Protein AF-A0A2E1TJP7-F1 (afdb_monomer)

Foldseek 3Di:
DAWDDKAAPDDPPDPDDVVVLLVLLLQQFPLNVQCVVVVFWDWDQDPVRNMIIIGGDPVSNVVSCVPRNDSHDPPDHSVNSVVVCVVCVVVVHRD

Radius of gyration: 13.35 Å; Cα contacts (8 Å, |Δi|>4): 116; chains: 1; bounding box: 30×34×32 Å

pLDDT: mean 84.22, std 11.54, range [45.28, 96.12]

Solvent-accessible surface area (backbone atoms only — not comparable to full-atom values): 5558 Å² total; per-residue (Å²): 116,44,80,78,48,73,44,59,60,78,65,80,99,61,88,71,57,64,66,59,55,51,53,48,48,37,71,73,8,73,28,43,30,53,32,48,78,66,74,35,52,46,80,45,77,41,74,96,72,40,27,41,35,33,27,26,37,67,72,58,50,53,52,33,38,75,75,52,61,50,66,50,87,73,93,68,53,55,64,56,53,50,52,49,52,54,50,22,61,74,70,76,42,85,123

Mean predicted aligned error: 5.81 Å

Secondary structure (DSSP, 8-state):
-EEEEEEE--STT----HHHHHHHHHHH-HHHHHHHHTT-EEEEEEGGGTEEEEEE-HHHHHHHHHHH-SSSSSS--HHHHHHHHHHHHHHT---

Sequence (95 aa):
MKKFFAMPLKSYNENVPIELAKDLLVKESPFVKYLSDNGALAIRHMKSRATMECYADEKHLVIAKLKYGKVLPGKMSFIEIFIRNQLSRKLGVSP

Nearest PDB structures (foldseek):
  4olo-assembly2_D  TM=4.541E-01  e=3.242E-01  Clostridiales bacterium 1_7_47FAA
  2ctf-assembly1_A  TM=3.155E-01  e=2.071E-01  Homo sapiens
  7l0o-assembly1_A  TM=4.203E-01  e=1.242E+00  Streptococcus gordonii
  7d63-assembly1_RT  TM=2.658E-01  e=9.022E-01  Saccharomyces cerevisiae S288C
  7mqa-assembly1_SW  TM=2.659E-01  e=1.242E+00  Homo sapiens

Structure (mmCIF, N/CA/C/O backbone):
data_AF-A0A2E1TJP7-F1
#
_entry.id   AF-A0A2E1TJP7-F1
#
loop_
_atom_site.group_PDB
_atom_site.id
_atom_site.type_symbol
_atom_site.label_atom_id
_atom_site.label_alt_id
_atom_site.label_comp_id
_atom_site.label_asym_id
_atom_site.label_entity_id
_atom_site.label_seq_id
_atom_site.pdbx_PDB_ins_code
_atom_site.Cartn_x
_atom_site.Cartn_y
_atom_site.Cartn_z
_atom_site.occupancy
_atom_site.B_iso_or_equiv
_atom_site.auth_seq_id
_atom_site.auth_comp_id
_atom_site.auth_asym_id
_atom_site.auth_atom_id
_atom_site.pdbx_PDB_model_num
ATOM 1 N N . MET A 1 1 ? -10.123 11.650 1.216 1.00 83.50 1 MET A N 1
ATOM 2 C CA . MET A 1 1 ? -8.946 10.753 1.321 1.00 83.50 1 MET A CA 1
ATOM 3 C C . MET A 1 1 ? -7.673 11.575 1.469 1.00 83.50 1 MET A C 1
ATOM 5 O O . MET A 1 1 ? -7.545 12.592 0.796 1.00 83.50 1 MET A O 1
ATOM 9 N N . LYS A 1 2 ? -6.741 11.140 2.322 1.00 92.19 2 LYS A N 1
ATOM 10 C CA . LYS A 1 2 ? -5.487 11.826 2.668 1.00 92.19 2 LYS A CA 1
ATOM 11 C C . LYS A 1 2 ? -4.285 11.014 2.195 1.00 92.19 2 LYS A C 1
ATOM 13 O O . LYS A 1 2 ? -4.253 9.800 2.391 1.00 92.19 2 LYS A O 1
ATOM 18 N N . LYS A 1 3 ? -3.299 11.676 1.581 1.00 93.62 3 LYS A N 1
ATOM 19 C CA . LYS A 1 3 ? -2.023 11.044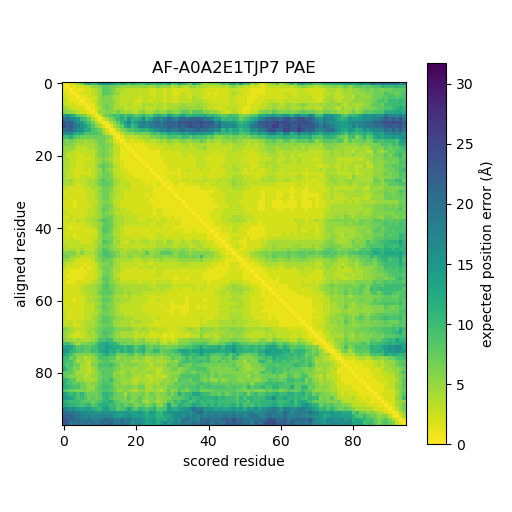 1.216 1.00 93.62 3 LYS A CA 1
ATOM 20 C C . LYS A 1 3 ? -1.271 10.683 2.492 1.00 93.62 3 LYS A C 1
ATOM 22 O O . LYS A 1 3 ? -1.084 11.547 3.346 1.00 93.62 3 LYS A O 1
ATOM 27 N N . PHE A 1 4 ? -0.832 9.437 2.615 1.00 92.50 4 PHE A N 1
ATOM 28 C CA . PHE A 1 4 ? -0.127 8.968 3.813 1.00 92.50 4 PHE A CA 1
ATOM 29 C C . PHE A 1 4 ? 1.229 8.334 3.516 1.00 92.50 4 PHE A C 1
ATOM 31 O O . PHE A 1 4 ? 2.063 8.239 4.412 1.00 92.50 4 PHE A O 1
ATOM 38 N N . PHE A 1 5 ? 1.457 7.905 2.276 1.00 91.38 5 PHE A N 1
ATOM 39 C CA . PHE A 1 5 ? 2.699 7.261 1.880 1.00 91.38 5 PHE A CA 1
ATOM 40 C C . PHE A 1 5 ? 2.995 7.529 0.406 1.00 91.38 5 PHE A C 1
ATOM 42 O O . PHE A 1 5 ? 2.083 7.661 -0.413 1.00 91.38 5 PHE A O 1
ATOM 49 N N . ALA A 1 6 ? 4.274 7.638 0.070 1.00 89.75 6 ALA A N 1
ATOM 50 C CA . ALA A 1 6 ? 4.740 7.723 -1.303 1.00 89.75 6 ALA A CA 1
ATOM 51 C C . ALA A 1 6 ? 6.011 6.893 -1.437 1.00 89.75 6 ALA A C 1
ATOM 53 O O . ALA A 1 6 ? 6.914 7.011 -0.612 1.00 89.75 6 ALA A O 1
ATOM 54 N N . MET A 1 7 ? 6.070 6.078 -2.482 1.00 86.50 7 MET A N 1
ATOM 55 C CA . MET A 1 7 ? 7.194 5.202 -2.764 1.00 86.50 7 MET A CA 1
ATOM 56 C C . MET A 1 7 ? 7.716 5.474 -4.172 1.00 86.50 7 MET A C 1
ATOM 58 O O . MET A 1 7 ? 6.979 5.279 -5.144 1.00 86.50 7 MET A O 1
ATOM 62 N N . PRO A 1 8 ? 8.966 5.940 -4.311 1.00 85.81 8 PRO A N 1
ATOM 63 C CA . PRO A 1 8 ? 9.635 5.985 -5.600 1.00 85.81 8 PRO A CA 1
ATOM 64 C C . PRO A 1 8 ? 9.736 4.578 -6.191 1.00 85.81 8 PRO A C 1
ATOM 66 O O . PRO A 1 8 ? 10.163 3.645 -5.515 1.00 85.81 8 PRO A O 1
ATOM 69 N N . LEU A 1 9 ? 9.339 4.440 -7.454 1.00 78.62 9 LEU A N 1
ATOM 70 C CA . LEU A 1 9 ? 9.507 3.214 -8.238 1.00 78.62 9 LEU A CA 1
ATOM 71 C C . LEU A 1 9 ? 10.829 3.227 -9.019 1.00 78.62 9 LEU A C 1
ATOM 73 O O . LEU A 1 9 ? 11.280 2.189 -9.485 1.00 78.62 9 LEU A O 1
ATOM 77 N N . LYS A 1 10 ? 11.461 4.400 -9.162 1.00 67.94 10 LYS A N 1
ATOM 78 C CA . LYS A 1 10 ? 12.760 4.546 -9.822 1.00 67.94 10 LYS A CA 1
ATOM 79 C C . LYS A 1 10 ? 13.890 4.132 -8.888 1.00 67.94 10 LYS A C 1
ATOM 81 O O . LYS A 1 10 ? 14.337 4.909 -8.051 1.00 67.94 10 LYS A O 1
ATOM 86 N N . SER A 1 11 ? 14.405 2.943 -9.130 1.00 56.97 11 SER A N 1
ATOM 87 C CA . SER A 1 11 ? 15.799 2.609 -8.898 1.00 56.97 11 SER A CA 1
ATOM 88 C C . SER A 1 11 ? 16.277 1.947 -10.190 1.00 56.97 11 SER A C 1
ATOM 90 O O . SER A 1 11 ? 15.675 0.979 -10.618 1.00 56.97 11 SER A O 1
ATOM 92 N N . TYR A 1 12 ? 17.249 2.568 -10.866 1.00 45.28 12 TYR A N 1
ATOM 93 C CA . TYR A 1 12 ? 17.946 2.072 -12.067 1.00 45.28 12 TYR A CA 1
ATOM 94 C C . TYR A 1 12 ? 17.089 1.378 -13.153 1.00 45.28 12 TYR A C 1
ATOM 96 O O . TYR A 1 12 ? 16.833 0.192 -13.069 1.00 45.28 12 TYR A O 1
ATOM 104 N N . ASN A 1 13 ? 16.720 2.090 -14.228 1.00 48.03 13 ASN A N 1
ATOM 105 C CA . ASN A 1 13 ? 16.290 1.532 -15.531 1.00 48.03 13 ASN A CA 1
ATOM 106 C C . ASN A 1 13 ? 15.234 0.393 -15.567 1.00 48.03 13 ASN A C 1
ATOM 108 O O . ASN A 1 13 ? 15.054 -0.236 -16.609 1.00 48.03 13 ASN A O 1
ATOM 112 N N . GLU A 1 14 ? 14.498 0.140 -14.485 1.00 57.78 14 GLU A N 1
ATOM 113 C CA . GLU A 1 14 ? 13.518 -0.944 -14.418 1.00 57.78 14 GLU A CA 1
ATOM 114 C C . GLU A 1 14 ? 12.107 -0.468 -14.791 1.00 57.78 14 GLU A C 1
ATOM 116 O O . GLU A 1 14 ? 11.516 0.409 -14.154 1.00 57.78 14 GLU A O 1
ATOM 121 N N . ASN A 1 15 ? 11.528 -1.094 -15.821 1.00 64.81 15 ASN A N 1
ATOM 122 C CA . ASN A 1 15 ? 10.099 -1.006 -16.116 1.00 64.81 15 ASN A CA 1
ATOM 123 C C . ASN A 1 15 ? 9.329 -1.899 -15.138 1.00 64.81 15 ASN A C 1
ATOM 125 O O . ASN A 1 15 ? 8.966 -3.028 -15.463 1.00 64.81 15 ASN A O 1
ATOM 129 N N . VAL A 1 16 ? 9.081 -1.398 -13.930 1.00 69.00 16 VAL A N 1
ATOM 130 C CA . VAL A 1 16 ? 8.249 -2.097 -12.945 1.00 69.00 16 VAL A CA 1
ATOM 131 C C . VAL A 1 16 ? 6.783 -2.078 -13.405 1.00 69.00 16 VAL A C 1
ATOM 133 O O . VAL A 1 16 ? 6.207 -0.992 -13.542 1.00 69.00 16 VAL A O 1
ATOM 136 N N . PRO A 1 17 ? 6.127 -3.241 -13.596 1.00 80.81 17 PRO A N 1
ATOM 137 C CA . PRO A 1 17 ? 4.690 -3.281 -13.838 1.00 80.81 17 PRO A CA 1
ATOM 138 C C . PRO A 1 17 ? 3.937 -2.694 -12.638 1.00 80.81 17 PRO A C 1
ATOM 140 O O . PRO A 1 17 ? 4.097 -3.142 -11.504 1.00 80.81 17 PRO A O 1
ATOM 143 N N . ILE A 1 18 ? 3.103 -1.682 -12.875 1.00 81.62 18 ILE A N 1
ATOM 144 C CA . ILE A 1 18 ? 2.433 -0.927 -11.800 1.00 81.62 18 ILE A CA 1
ATOM 145 C C . ILE A 1 18 ? 1.513 -1.825 -10.970 1.00 81.62 18 ILE A C 1
ATOM 147 O O . ILE A 1 18 ? 1.471 -1.686 -9.751 1.00 81.62 18 ILE A O 1
ATOM 151 N N . GLU A 1 19 ? 0.796 -2.746 -11.615 1.00 85.56 19 GLU A N 1
ATOM 152 C CA . GLU A 1 19 ? -0.085 -3.684 -10.909 1.00 85.56 19 GLU A CA 1
ATOM 153 C C . GLU A 1 19 ? 0.714 -4.599 -9.980 1.00 85.56 19 GLU A C 1
ATOM 155 O O . GLU A 1 19 ? 0.366 -4.738 -8.812 1.00 85.56 19 GLU A O 1
ATOM 160 N N . LEU A 1 20 ? 1.876 -5.082 -10.433 1.00 84.00 20 LEU A N 1
ATOM 161 C CA . LEU A 1 20 ? 2.783 -5.839 -9.576 1.00 84.00 20 LEU A CA 1
ATOM 162 C C . LEU A 1 20 ? 3.228 -5.012 -8.366 1.00 84.00 20 LEU A C 1
ATOM 164 O O . LEU A 1 20 ? 3.258 -5.531 -7.256 1.00 84.00 20 LEU A O 1
ATOM 168 N N . ALA A 1 21 ? 3.550 -3.729 -8.553 1.00 83.50 21 ALA A N 1
ATOM 169 C CA . ALA A 1 21 ? 3.970 -2.866 -7.452 1.00 83.50 21 ALA A CA 1
ATOM 170 C C . ALA A 1 21 ? 2.863 -2.639 -6.409 1.00 83.50 21 ALA A C 1
ATOM 172 O O . ALA A 1 21 ? 3.147 -2.617 -5.208 1.00 83.50 21 ALA A O 1
ATOM 173 N N . LYS A 1 22 ? 1.612 -2.492 -6.860 1.00 88.56 22 LYS A N 1
ATOM 174 C CA . LYS A 1 22 ? 0.439 -2.380 -5.983 1.00 88.56 22 LYS A CA 1
ATOM 175 C C . LYS A 1 22 ? 0.241 -3.657 -5.173 1.00 88.56 22 LYS A C 1
ATOM 177 O O . LYS A 1 22 ? 0.163 -3.581 -3.948 1.00 88.56 22 LYS A O 1
ATOM 182 N N . ASP A 1 23 ? 0.223 -4.805 -5.845 1.00 89.06 23 ASP A N 1
ATOM 183 C CA . ASP A 1 23 ? 0.015 -6.108 -5.210 1.00 89.06 23 ASP A CA 1
ATOM 184 C C . ASP A 1 23 ? 1.098 -6.395 -4.172 1.00 89.06 23 ASP A C 1
ATOM 186 O O . ASP A 1 23 ? 0.813 -6.830 -3.055 1.00 89.06 23 ASP A O 1
ATOM 190 N N . LEU A 1 24 ? 2.350 -6.092 -4.518 1.0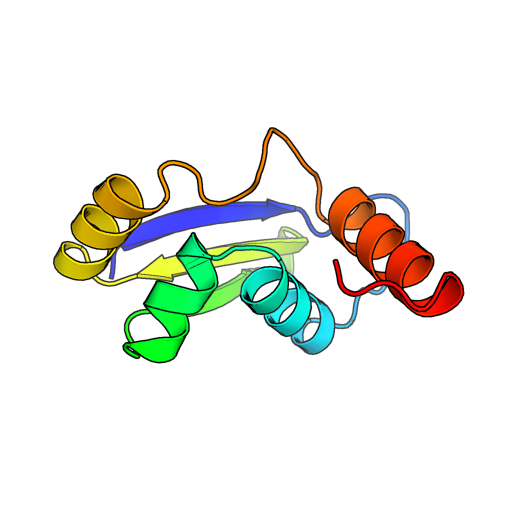0 87.19 24 LEU A N 1
ATOM 191 C CA . LEU A 1 24 ? 3.491 -6.253 -3.628 1.00 87.19 24 LEU A CA 1
ATOM 192 C C . LEU A 1 24 ? 3.340 -5.393 -2.369 1.00 87.19 24 LEU A C 1
ATOM 194 O O . LEU A 1 24 ? 3.553 -5.878 -1.262 1.00 87.19 24 LEU A O 1
ATOM 198 N N . LEU A 1 25 ? 2.933 -4.129 -2.519 1.00 87.62 25 LEU A N 1
ATOM 199 C CA . LEU A 1 25 ? 2.749 -3.232 -1.382 1.00 87.62 25 LEU A CA 1
ATOM 200 C C . LEU A 1 25 ? 1.630 -3.713 -0.449 1.00 87.62 25 LEU A C 1
ATOM 202 O O . LEU A 1 25 ? 1.795 -3.668 0.768 1.00 87.62 25 LEU A O 1
ATOM 206 N N . VAL A 1 26 ? 0.510 -4.180 -1.006 1.00 91.06 26 VAL A N 1
ATOM 207 C CA . VAL A 1 26 ? -0.602 -4.737 -0.221 1.00 91.06 26 VAL A CA 1
ATOM 208 C C . VAL A 1 26 ? -0.167 -6.016 0.493 1.00 91.06 26 VAL A C 1
ATOM 210 O O . VAL A 1 26 ? -0.490 -6.201 1.661 1.00 91.06 26 VAL A O 1
ATOM 213 N N . LYS A 1 27 ? 0.598 -6.887 -0.173 1.00 88.31 27 LYS A N 1
ATOM 214 C CA . LYS A 1 27 ? 1.065 -8.152 0.405 1.00 88.31 27 LYS A CA 1
ATOM 215 C C . LYS A 1 27 ? 2.051 -7.949 1.557 1.00 88.31 27 LYS A C 1
ATOM 217 O O . LYS A 1 27 ? 1.957 -8.626 2.572 1.00 88.31 27 LYS A O 1
ATOM 222 N N . GLU A 1 28 ? 3.000 -7.034 1.396 1.00 85.81 28 GLU A N 1
ATOM 223 C CA . GLU A 1 28 ? 4.172 -6.921 2.277 1.00 85.81 28 GLU A CA 1
ATOM 224 C C . GLU A 1 28 ? 3.940 -5.973 3.466 1.00 85.81 28 GLU A C 1
ATOM 226 O O . GLU A 1 28 ? 4.790 -5.849 4.351 1.00 85.81 28 GLU A O 1
ATOM 231 N N . SER A 1 29 ? 2.790 -5.295 3.495 1.00 90.12 29 SER A N 1
ATOM 232 C CA . SER A 1 29 ? 2.415 -4.349 4.538 1.00 90.12 29 SER A CA 1
ATOM 233 C C . SER A 1 29 ? 1.071 -4.719 5.168 1.00 90.12 29 SER A C 1
ATOM 235 O O . SER A 1 29 ? 0.026 -4.455 4.572 1.00 90.12 29 SER A O 1
ATOM 237 N N . PRO A 1 30 ? 1.050 -5.213 6.421 1.00 92.00 30 PRO A N 1
ATOM 238 C CA . PRO A 1 30 ? -0.192 -5.395 7.176 1.00 92.00 30 PRO A CA 1
ATOM 239 C C . PRO A 1 30 ? -1.009 -4.099 7.300 1.00 92.00 30 PRO A C 1
ATOM 241 O O . PRO A 1 30 ? -2.238 -4.128 7.297 1.00 92.00 30 PRO A O 1
ATOM 244 N N . PHE A 1 31 ? -0.323 -2.952 7.344 1.00 94.38 31 PHE A N 1
ATOM 245 C CA . PHE A 1 31 ? -0.938 -1.628 7.364 1.00 94.38 31 PHE A CA 1
ATOM 246 C C . PHE A 1 31 ? -1.729 -1.357 6.079 1.00 94.38 31 PHE A C 1
ATOM 248 O O . PHE A 1 31 ? -2.900 -0.983 6.133 1.00 94.38 31 PHE A O 1
ATOM 255 N N . VAL A 1 32 ? -1.095 -1.526 4.914 1.00 93.56 32 VAL A N 1
ATOM 256 C CA . VAL A 1 32 ? -1.732 -1.278 3.612 1.00 93.56 32 VAL A CA 1
ATOM 257 C C . VAL A 1 32 ? -2.780 -2.346 3.327 1.00 93.56 32 VAL A C 1
ATOM 259 O O . VAL A 1 32 ? -3.859 -2.009 2.844 1.00 93.56 32 VAL A O 1
ATOM 262 N N . LYS A 1 33 ? -2.512 -3.601 3.703 1.00 94.88 33 LYS A N 1
ATOM 263 C CA . LYS A 1 33 ? -3.470 -4.702 3.628 1.00 94.88 33 LYS A CA 1
ATOM 264 C C . LYS A 1 33 ? -4.762 -4.379 4.363 1.00 94.88 33 LYS A C 1
ATOM 266 O O . LYS A 1 33 ? -5.823 -4.460 3.761 1.00 94.88 33 LYS A O 1
ATOM 271 N N . TYR A 1 34 ? -4.679 -3.929 5.615 1.00 96.00 34 TYR A N 1
ATOM 272 C CA . TYR A 1 34 ? -5.861 -3.528 6.378 1.00 96.00 34 TYR A CA 1
ATOM 273 C C . TYR A 1 34 ? -6.672 -2.439 5.661 1.00 96.00 34 TYR A C 1
ATOM 275 O O . TYR A 1 34 ? -7.894 -2.543 5.568 1.00 96.00 34 TYR A O 1
ATOM 283 N N . LEU A 1 35 ? -6.013 -1.410 5.121 1.00 95.81 35 LEU A N 1
ATOM 284 C CA . LEU A 1 35 ? -6.704 -0.353 4.378 1.00 95.81 35 LEU A CA 1
ATOM 285 C C . LEU A 1 35 ? -7.371 -0.886 3.102 1.00 95.81 35 LEU A C 1
ATOM 287 O O . LEU A 1 35 ? -8.482 -0.466 2.784 1.00 95.81 35 LEU A O 1
ATOM 291 N N . SER A 1 36 ? -6.711 -1.805 2.394 1.00 95.31 36 SER A N 1
ATOM 292 C CA . SER A 1 36 ? -7.252 -2.470 1.205 1.00 95.31 36 SER A CA 1
ATOM 293 C C . SER A 1 36 ? -8.477 -3.316 1.546 1.00 95.31 36 SER A C 1
ATOM 295 O O . SER A 1 36 ? -9.524 -3.154 0.927 1.00 95.31 36 SER A O 1
ATOM 297 N N . ASP A 1 37 ? -8.368 -4.158 2.575 1.00 96.12 37 ASP A N 1
ATOM 298 C CA . ASP A 1 37 ? -9.415 -5.089 3.009 1.00 96.12 37 ASP A CA 1
ATOM 299 C C . ASP A 1 37 ? -10.677 -4.343 3.504 1.00 96.12 37 ASP A C 1
ATOM 301 O O . ASP A 1 37 ? -11.774 -4.889 3.466 1.00 96.12 37 ASP A O 1
ATOM 305 N N . ASN A 1 38 ? -10.546 -3.076 3.923 1.00 96.12 38 ASN A N 1
ATOM 306 C CA . ASN A 1 38 ? -11.664 -2.218 4.345 1.00 96.12 38 ASN A CA 1
ATOM 307 C C . ASN A 1 38 ? -12.153 -1.251 3.245 1.00 96.12 38 ASN A C 1
ATOM 309 O O . ASN A 1 38 ? -12.926 -0.340 3.535 1.00 96.12 38 ASN A O 1
ATOM 313 N N . GLY A 1 39 ? -11.676 -1.380 1.999 1.00 95.25 39 GLY A N 1
ATOM 314 C CA . GLY A 1 39 ? -12.047 -0.469 0.905 1.00 95.25 39 GLY A CA 1
ATOM 315 C C . GLY A 1 39 ? -11.619 0.988 1.135 1.00 95.25 39 GLY A C 1
ATOM 316 O O . GLY A 1 39 ? -12.127 1.902 0.490 1.00 95.25 39 GLY A O 1
ATOM 317 N N . ALA A 1 40 ? -10.686 1.218 2.061 1.00 95.81 40 ALA A N 1
ATOM 318 C CA . ALA A 1 40 ? -10.236 2.539 2.481 1.00 95.81 40 ALA A CA 1
ATOM 319 C C . ALA A 1 40 ? -8.946 2.981 1.777 1.00 95.81 40 ALA A C 1
ATOM 321 O O . ALA A 1 40 ? -8.452 4.067 2.068 1.00 95.81 40 ALA A O 1
ATOM 322 N N . LEU A 1 41 ? -8.382 2.155 0.890 1.00 96.06 41 LEU A N 1
ATOM 323 C CA . LEU A 1 41 ? -7.122 2.393 0.189 1.00 96.06 41 LEU A CA 1
ATO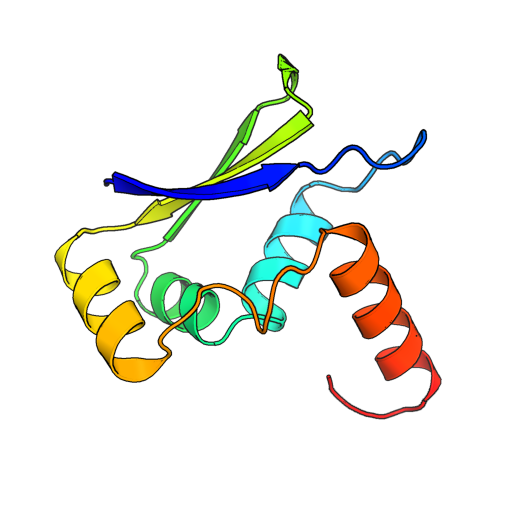M 324 C C . LEU A 1 41 ? -7.351 2.874 -1.246 1.00 96.06 41 LEU A C 1
ATOM 326 O O . LEU A 1 41 ? -8.076 2.256 -2.018 1.00 96.06 41 LEU A O 1
ATOM 330 N N . ALA A 1 42 ? -6.624 3.916 -1.641 1.00 95.19 42 ALA A N 1
ATOM 331 C CA . ALA A 1 42 ? -6.457 4.292 -3.036 1.00 95.19 42 ALA A CA 1
ATOM 332 C C . ALA A 1 42 ? -4.973 4.450 -3.369 1.00 95.19 42 ALA A C 1
ATOM 334 O O . ALA A 1 42 ? -4.251 5.205 -2.715 1.00 95.19 42 ALA A O 1
ATOM 335 N N . ILE A 1 43 ? -4.526 3.765 -4.421 1.00 92.62 43 ILE A N 1
ATOM 336 C CA . ILE A 1 43 ? -3.149 3.836 -4.912 1.00 92.62 43 ILE A CA 1
ATOM 337 C C . ILE A 1 43 ? -3.138 4.533 -6.272 1.00 92.62 43 ILE A C 1
ATOM 339 O O . ILE A 1 43 ? -3.861 4.142 -7.188 1.00 92.62 43 ILE A O 1
ATOM 343 N N . ARG A 1 44 ? -2.300 5.561 -6.420 1.00 90.94 44 ARG A N 1
ATOM 344 C CA . ARG A 1 44 ? -2.119 6.312 -7.670 1.00 90.94 44 ARG A CA 1
ATOM 345 C C . ARG A 1 44 ? -0.677 6.212 -8.143 1.00 90.94 44 ARG A C 1
ATOM 347 O O . ARG A 1 44 ? 0.248 6.394 -7.358 1.00 90.94 44 ARG A O 1
ATOM 354 N N . HIS A 1 45 ? -0.484 5.977 -9.437 1.00 88.25 45 HIS A N 1
ATOM 355 C CA . HIS A 1 45 ? 0.837 6.042 -10.055 1.00 88.25 45 HIS A CA 1
ATOM 356 C C . HIS A 1 45 ? 1.039 7.394 -10.743 1.00 88.25 45 HIS A C 1
ATOM 358 O O . HIS A 1 45 ? 0.360 7.728 -11.715 1.00 88.25 45 HIS A O 1
ATOM 364 N N . MET A 1 46 ? 2.010 8.159 -10.253 1.00 88.25 46 MET A N 1
ATOM 365 C CA . MET A 1 46 ? 2.413 9.441 -10.817 1.00 88.25 46 MET A CA 1
ATOM 366 C C . MET A 1 46 ? 3.529 9.218 -11.841 1.00 88.25 46 MET A C 1
ATOM 368 O O . MET A 1 46 ? 4.708 9.283 -11.496 1.00 88.25 46 MET A O 1
ATOM 372 N N . LYS A 1 47 ? 3.161 8.969 -13.108 1.00 81.19 47 LYS A N 1
ATOM 373 C CA . LYS A 1 47 ? 4.107 8.657 -14.203 1.00 81.19 47 LYS A CA 1
ATOM 374 C C . LYS A 1 47 ? 5.249 9.673 -14.327 1.00 81.19 47 LYS A C 1
ATOM 376 O O . LYS A 1 47 ? 6.404 9.279 -14.426 1.00 81.19 47 LYS A O 1
ATOM 381 N N . SER A 1 48 ? 4.940 10.971 -14.258 1.00 83.06 48 SER A N 1
ATOM 382 C CA . SER A 1 48 ? 5.930 12.056 -14.385 1.00 83.06 48 SER A CA 1
ATOM 383 C C . SER A 1 48 ? 7.021 12.018 -13.314 1.00 83.06 48 SER A C 1
ATOM 385 O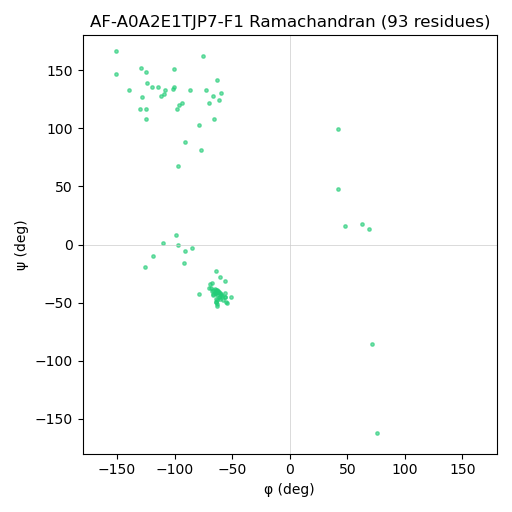 O . SER A 1 48 ? 8.143 12.451 -13.555 1.00 83.06 48 SER A O 1
ATOM 387 N N . ARG A 1 49 ? 6.702 11.479 -12.134 1.00 81.25 49 ARG A N 1
ATOM 388 C CA . ARG A 1 49 ? 7.609 11.385 -10.985 1.00 81.25 49 ARG A CA 1
ATOM 389 C C . ARG A 1 49 ? 8.041 9.946 -10.689 1.00 81.25 49 ARG A C 1
ATOM 391 O O . ARG A 1 49 ? 8.757 9.726 -9.716 1.00 81.25 49 ARG A O 1
ATOM 398 N N . ALA A 1 50 ? 7.586 8.977 -11.491 1.00 83.19 50 ALA A N 1
ATOM 399 C CA . ALA A 1 50 ? 7.758 7.541 -11.272 1.00 83.19 50 ALA A CA 1
ATOM 400 C C . ALA A 1 50 ? 7.540 7.137 -9.802 1.00 83.19 50 ALA A C 1
ATOM 402 O O . ALA A 1 50 ? 8.372 6.477 -9.180 1.00 83.19 50 ALA A O 1
ATOM 403 N N . THR A 1 51 ? 6.447 7.622 -9.214 1.00 86.06 51 THR A N 1
ATOM 404 C CA . THR A 1 51 ? 6.140 7.447 -7.789 1.00 86.06 51 THR A CA 1
ATOM 405 C C . THR A 1 51 ? 4.781 6.794 -7.639 1.00 86.06 51 THR A C 1
ATOM 407 O O . THR A 1 51 ? 3.825 7.161 -8.323 1.00 86.06 51 THR A O 1
ATOM 410 N N . MET A 1 52 ? 4.681 5.856 -6.709 1.00 89.06 52 MET A N 1
ATOM 411 C CA . MET A 1 52 ? 3.412 5.310 -6.265 1.00 89.06 52 MET A CA 1
ATOM 412 C C . MET A 1 52 ? 2.972 6.041 -4.999 1.00 89.06 52 MET A C 1
ATOM 414 O O . MET A 1 52 ? 3.678 6.045 -3.994 1.00 89.06 52 MET A O 1
ATOM 418 N N . GLU A 1 53 ? 1.812 6.682 -5.049 1.00 91.88 53 GLU A N 1
ATOM 419 C CA . GLU A 1 53 ? 1.247 7.447 -3.943 1.00 91.88 53 GLU A CA 1
ATOM 420 C C . GLU A 1 53 ? 0.040 6.718 -3.357 1.00 91.88 53 GLU A C 1
ATOM 422 O O . GLU A 1 53 ? -0.871 6.321 -4.085 1.00 91.88 53 GLU A O 1
ATOM 427 N N . CYS A 1 54 ? 0.031 6.555 -2.036 1.00 93.62 54 CYS A N 1
ATOM 428 C CA . CYS A 1 54 ? -1.041 5.890 -1.309 1.00 93.62 54 CYS A CA 1
ATOM 429 C C . CYS A 1 54 ? -1.858 6.910 -0.521 1.00 93.62 54 CYS A C 1
ATOM 431 O O . CYS A 1 54 ? -1.326 7.761 0.206 1.00 93.62 54 CYS A O 1
ATOM 433 N N . TYR A 1 55 ? -3.169 6.781 -0.659 1.00 95.69 55 TYR A N 1
ATOM 434 C CA . TYR A 1 55 ? -4.178 7.601 -0.018 1.00 95.69 55 TYR A CA 1
ATOM 435 C C . TYR A 1 55 ? -5.135 6.705 0.745 1.00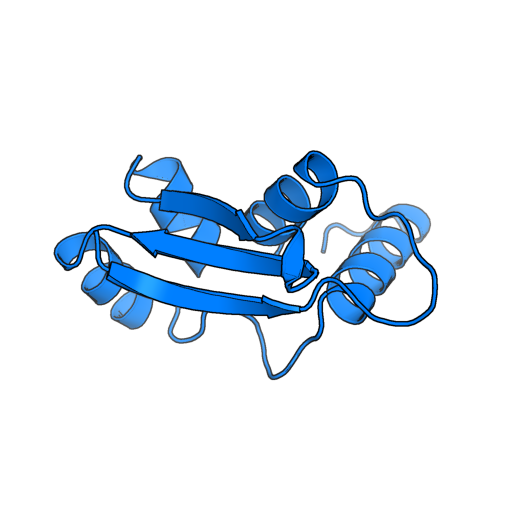 95.69 55 TYR A C 1
ATOM 437 O O . TYR A 1 55 ? -5.400 5.582 0.321 1.00 95.69 55 TYR A O 1
ATOM 445 N N . ALA A 1 56 ? -5.672 7.212 1.846 1.00 96.12 56 ALA A N 1
ATOM 446 C CA . ALA A 1 56 ? -6.734 6.515 2.547 1.00 96.12 56 ALA A CA 1
ATOM 447 C C . ALA A 1 56 ? -7.672 7.459 3.293 1.00 96.12 56 ALA A C 1
ATOM 449 O O . ALA A 1 56 ? -7.401 8.656 3.439 1.00 96.12 56 ALA A O 1
ATOM 450 N N . ASP A 1 57 ? -8.811 6.921 3.713 1.00 93.88 57 ASP A N 1
ATOM 451 C CA . ASP A 1 57 ? -9.719 7.591 4.636 1.00 93.88 57 ASP A CA 1
ATOM 452 C C . ASP A 1 57 ? -9.054 7.840 6.007 1.00 93.88 57 ASP A C 1
ATOM 454 O O . ASP A 1 57 ? -8.281 7.016 6.500 1.00 93.88 57 ASP A O 1
ATOM 458 N N . GLU A 1 58 ? -9.326 8.992 6.626 1.00 94.38 58 GLU A N 1
ATOM 459 C CA . GLU A 1 58 ? -8.605 9.430 7.829 1.00 94.38 58 GLU A CA 1
ATOM 460 C C . GLU A 1 58 ? -8.916 8.563 9.053 1.00 94.38 58 GLU A C 1
ATOM 462 O O . GLU A 1 58 ? -7.999 8.218 9.801 1.00 94.38 58 GLU A O 1
ATOM 467 N N . LYS A 1 59 ? -10.171 8.122 9.211 1.00 95.25 59 LYS A N 1
ATOM 468 C CA . LYS A 1 59 ? -10.566 7.217 10.300 1.00 95.25 59 LYS A CA 1
ATOM 469 C C . LYS A 1 59 ? -9.790 5.903 10.215 1.00 95.25 59 LYS A C 1
ATOM 471 O O . LYS A 1 59 ? -9.214 5.450 11.204 1.00 95.25 59 LYS A O 1
ATOM 476 N N . HIS A 1 60 ? -9.714 5.320 9.021 1.00 96.12 60 HIS A N 1
ATOM 477 C CA . HIS A 1 60 ? -8.989 4.071 8.796 1.00 96.12 60 HIS A CA 1
ATOM 478 C C . HIS A 1 60 ? -7.473 4.240 8.929 1.00 96.12 60 HIS A C 1
ATOM 480 O O . HIS A 1 60 ? -6.805 3.346 9.445 1.00 96.12 60 HIS A O 1
ATOM 486 N N . LEU A 1 61 ? -6.922 5.397 8.544 1.00 94.94 61 LEU A N 1
ATOM 487 C CA . LEU A 1 61 ? -5.506 5.708 8.750 1.00 94.94 61 LEU A CA 1
ATOM 488 C C . LEU A 1 61 ? -5.116 5.741 10.224 1.00 94.94 61 LEU A C 1
ATOM 490 O O . LEU A 1 61 ? -4.044 5.250 10.578 1.00 94.94 61 LEU A O 1
ATOM 494 N N . VAL A 1 62 ? -5.961 6.315 11.080 1.00 94.94 62 VAL A N 1
ATOM 495 C CA . VAL A 1 62 ? -5.725 6.329 12.529 1.00 94.94 62 VAL A CA 1
ATOM 496 C C . VAL A 1 62 ? -5.7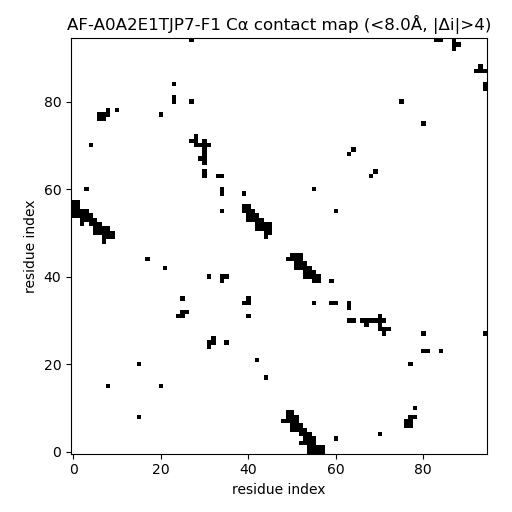26 4.904 13.078 1.00 94.94 62 VAL A C 1
ATOM 498 O O . VAL A 1 62 ? -4.781 4.519 13.765 1.00 94.94 62 VAL A O 1
ATOM 501 N N . ILE A 1 63 ? -6.718 4.087 12.711 1.00 95.75 63 ILE A N 1
ATOM 502 C CA . ILE A 1 63 ? -6.802 2.688 13.159 1.00 95.75 63 ILE A CA 1
ATOM 503 C C . ILE A 1 63 ? -5.586 1.882 12.685 1.00 95.75 63 ILE A C 1
ATOM 505 O O . ILE A 1 63 ? -4.977 1.164 13.478 1.00 95.75 63 ILE A O 1
ATOM 509 N N . ALA A 1 64 ? -5.192 2.028 11.418 1.00 94.62 64 ALA A N 1
ATOM 510 C CA . ALA A 1 64 ? -4.039 1.332 10.855 1.00 94.62 64 ALA A CA 1
ATOM 511 C C . ALA A 1 64 ? -2.735 1.698 11.586 1.00 94.62 64 ALA A C 1
ATOM 513 O O . ALA A 1 64 ? -1.934 0.818 11.896 1.00 94.62 64 ALA A O 1
ATOM 514 N N . LYS A 1 65 ? -2.543 2.982 11.924 1.00 93.69 65 LYS A N 1
ATOM 515 C CA . LYS A 1 65 ? -1.386 3.452 12.705 1.00 93.69 65 LYS A CA 1
ATOM 516 C C . LYS A 1 65 ? -1.362 2.877 14.114 1.00 93.69 65 LYS A C 1
ATOM 518 O O . LYS A 1 65 ? -0.298 2.476 14.567 1.00 93.69 65 LYS A O 1
ATOM 523 N N . LEU A 1 66 ? -2.509 2.808 14.784 1.00 94.31 66 LEU A N 1
ATOM 524 C CA . LEU A 1 66 ? -2.598 2.237 16.129 1.00 94.31 66 LEU A CA 1
ATOM 525 C C . LEU A 1 66 ? -2.324 0.728 16.133 1.00 94.31 66 LEU A C 1
ATOM 527 O O . LEU A 1 66 ? -1.644 0.239 17.027 1.00 94.31 66 LEU A O 1
ATOM 531 N N . LYS A 1 67 ? -2.823 -0.006 15.129 1.00 94.19 67 LYS A N 1
ATOM 532 C CA . LYS A 1 67 ? -2.668 -1.467 15.049 1.00 94.19 67 LYS A CA 1
ATOM 533 C C . LYS A 1 67 ? -1.297 -1.918 14.552 1.00 94.19 67 LYS A C 1
ATOM 535 O O . LYS A 1 67 ? -0.755 -2.884 15.072 1.00 94.19 67 LYS A O 1
ATOM 540 N N . TYR A 1 68 ? -0.766 -1.260 13.524 1.00 92.75 68 TYR A N 1
ATOM 541 C CA . TYR A 1 68 ? 0.397 -1.755 12.774 1.00 92.75 68 TYR A CA 1
ATOM 542 C C . TYR A 1 68 ? 1.604 -0.811 12.830 1.00 92.75 68 TYR A C 1
ATOM 544 O O . TYR A 1 68 ? 2.699 -1.173 12.403 1.00 92.75 68 TYR A O 1
ATOM 552 N N . GLY A 1 69 ? 1.433 0.406 13.353 1.00 91.50 69 GLY A 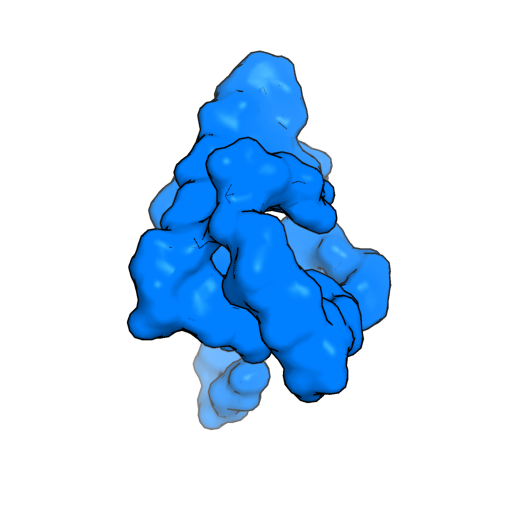N 1
ATOM 553 C CA . GLY A 1 69 ? 2.500 1.392 13.486 1.00 91.50 69 GLY A CA 1
ATOM 554 C C . GLY A 1 69 ? 2.933 1.986 12.146 1.00 91.50 69 GLY A C 1
ATOM 555 O O . GLY A 1 69 ? 2.478 3.065 11.757 1.00 91.50 69 GLY A O 1
ATOM 556 N N . LYS A 1 70 ? 3.852 1.308 11.450 1.00 88.25 70 LYS A N 1
ATOM 557 C CA . LYS A 1 70 ? 4.497 1.799 10.221 1.00 88.25 70 LYS A CA 1
ATOM 558 C C . LYS A 1 70 ? 3.879 1.178 8.969 1.00 88.25 70 LYS A C 1
ATOM 560 O O . LYS A 1 70 ? 3.415 0.045 8.983 1.00 88.25 70 LYS A O 1
ATOM 565 N N . VAL A 1 71 ? 3.932 1.925 7.863 1.00 87.38 71 VAL A N 1
ATOM 566 C CA . VAL A 1 71 ? 3.459 1.455 6.550 1.00 87.38 71 VAL A CA 1
ATOM 567 C C . VAL A 1 71 ? 4.328 0.311 6.035 1.00 87.38 71 VAL A C 1
ATOM 569 O O . VAL A 1 71 ? 3.805 -0.643 5.489 1.00 87.38 71 VAL A O 1
ATOM 572 N N . LEU A 1 72 ? 5.641 0.368 6.224 1.00 84.19 72 LEU A N 1
ATOM 573 C CA . LEU A 1 72 ? 6.555 -0.721 5.887 1.00 84.19 72 LEU A CA 1
ATOM 574 C C . LEU A 1 72 ? 7.452 -1.027 7.089 1.00 84.19 72 LEU A C 1
ATOM 576 O O . LEU A 1 72 ? 7.723 -0.124 7.895 1.00 84.19 72 LEU A O 1
ATOM 580 N N . PRO A 1 73 ? 7.932 -2.274 7.226 1.00 71.06 73 PRO A N 1
ATOM 581 C CA . PRO A 1 73 ? 8.958 -2.595 8.204 1.00 71.06 73 PRO A CA 1
ATOM 582 C C . PRO A 1 73 ? 10.259 -1.867 7.826 1.00 71.06 73 PRO A C 1
ATOM 584 O O . PRO A 1 73 ? 10.920 -2.205 6.853 1.00 71.06 73 PRO A O 1
ATOM 587 N N . GLY A 1 74 ? 10.629 -0.834 8.586 1.00 71.38 74 GLY A N 1
ATOM 588 C CA . GLY A 1 74 ? 11.856 -0.061 8.344 1.00 71.38 74 GLY A CA 1
ATOM 589 C C . GLY A 1 74 ? 11.775 0.925 7.167 1.00 71.38 74 GLY A C 1
ATOM 590 O O . GLY A 1 74 ? 10.693 1.330 6.746 1.00 71.38 74 GLY A O 1
ATOM 591 N N . LYS A 1 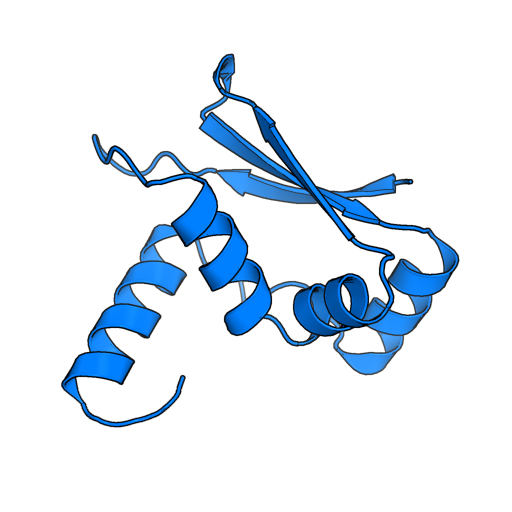75 ? 12.940 1.371 6.678 1.00 67.69 75 LYS A N 1
ATOM 592 C CA . LYS A 1 75 ? 13.075 2.246 5.498 1.00 67.69 75 LYS A CA 1
ATOM 593 C C . LYS A 1 75 ? 13.387 1.396 4.259 1.00 67.69 75 LYS A C 1
ATOM 595 O O . LYS A 1 75 ? 14.496 1.470 3.752 1.00 67.69 75 LYS A O 1
ATOM 600 N N . MET A 1 76 ? 12.438 0.572 3.813 1.00 75.88 76 MET A N 1
ATOM 601 C CA . MET A 1 76 ? 12.605 -0.197 2.572 1.00 75.88 76 MET A CA 1
ATOM 602 C C . MET A 1 76 ? 12.160 0.612 1.351 1.00 75.88 76 MET A C 1
ATOM 604 O O . MET A 1 76 ? 11.080 1.206 1.335 1.00 75.88 76 MET A O 1
ATOM 608 N N . SER A 1 77 ? 12.995 0.602 0.321 1.00 79.69 77 SER A N 1
ATOM 609 C CA . SER A 1 77 ? 12.685 0.990 -1.052 1.00 79.69 77 SER A CA 1
ATOM 610 C C . SER A 1 77 ? 11.863 -0.089 -1.760 1.00 79.69 77 SER A C 1
ATOM 612 O O . SER A 1 77 ? 11.837 -1.248 -1.347 1.00 79.69 77 SER A O 1
ATOM 614 N N . PHE A 1 78 ? 11.215 0.272 -2.871 1.00 75.56 78 PHE A N 1
ATOM 615 C CA . PHE A 1 78 ? 10.442 -0.687 -3.660 1.00 75.56 78 PHE A CA 1
ATOM 616 C C . PHE A 1 78 ? 11.275 -1.896 -4.114 1.00 75.56 78 PHE A C 1
ATOM 618 O O . PHE A 1 78 ? 10.801 -3.027 -4.029 1.00 75.56 78 PHE A O 1
ATOM 625 N N . ILE A 1 79 ? 12.520 -1.671 -4.550 1.00 75.88 79 ILE A N 1
ATOM 626 C CA . ILE A 1 79 ? 13.400 -2.757 -4.997 1.00 75.88 79 ILE A CA 1
ATOM 627 C C . ILE A 1 79 ? 13.716 -3.721 -3.858 1.00 75.88 79 ILE A C 1
ATOM 629 O O . ILE A 1 79 ? 13.702 -4.926 -4.076 1.00 75.88 79 ILE A O 1
ATOM 633 N N . GLU A 1 80 ? 13.950 -3.235 -2.640 1.00 77.81 80 GLU A N 1
ATOM 634 C CA . GLU A 1 80 ? 14.212 -4.123 -1.501 1.00 77.81 80 GLU A CA 1
ATOM 635 C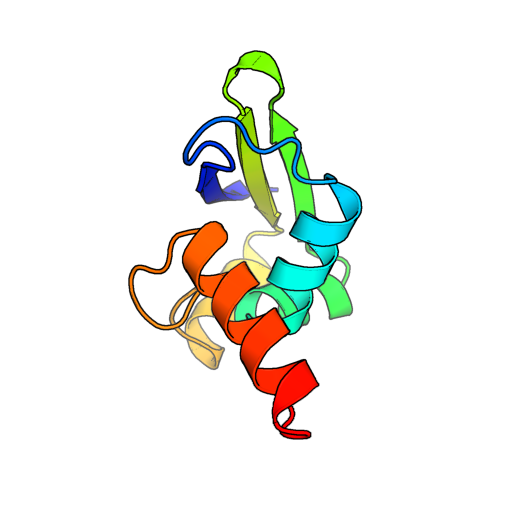 C . GLU A 1 80 ? 13.003 -5.013 -1.196 1.00 77.81 80 GLU A C 1
ATOM 637 O O . GLU A 1 80 ? 13.164 -6.210 -0.958 1.00 77.81 80 GLU A O 1
ATOM 642 N N . ILE A 1 81 ? 11.786 -4.464 -1.292 1.00 80.75 81 ILE A N 1
ATOM 643 C CA . ILE A 1 81 ? 10.550 -5.247 -1.155 1.00 80.75 81 ILE A CA 1
ATOM 644 C C . ILE A 1 81 ? 10.456 -6.283 -2.285 1.00 80.75 81 ILE A C 1
ATOM 646 O O . ILE A 1 81 ? 10.116 -7.444 -2.047 1.00 80.75 81 ILE A O 1
ATOM 650 N N . PHE A 1 82 ? 10.776 -5.885 -3.518 1.00 79.38 82 PHE A N 1
ATOM 651 C CA . PHE A 1 82 ? 10.726 -6.770 -4.678 1.00 79.38 82 PHE A CA 1
ATOM 652 C C . PHE A 1 82 ? 11.732 -7.920 -4.564 1.00 79.38 82 PHE A C 1
ATOM 654 O O . PHE A 1 82 ? 11.344 -9.081 -4.691 1.00 79.38 82 PHE A O 1
ATOM 661 N N . ILE A 1 83 ? 12.996 -7.619 -4.254 1.00 77.50 83 ILE A N 1
ATOM 662 C CA . ILE A 1 83 ? 14.057 -8.608 -4.039 1.00 77.50 83 ILE A CA 1
ATOM 663 C C . ILE A 1 83 ? 13.662 -9.565 -2.917 1.00 77.50 83 ILE A C 1
ATOM 665 O O . ILE A 1 83 ? 13.742 -10.778 -3.110 1.00 77.50 83 ILE A O 1
ATOM 669 N N . ARG A 1 84 ? 13.177 -9.052 -1.776 1.00 78.56 84 ARG A N 1
ATOM 670 C CA . ARG A 1 84 ? 12.706 -9.893 -0.667 1.00 78.56 84 ARG A CA 1
ATOM 671 C C . ARG A 1 84 ? 11.629 -10.867 -1.131 1.00 78.56 84 ARG A C 1
ATOM 673 O O . ARG A 1 84 ? 11.760 -12.065 -0.909 1.00 78.56 84 ARG A O 1
ATOM 680 N N . ASN A 1 85 ? 10.608 -10.378 -1.833 1.00 80.69 85 ASN A N 1
ATOM 681 C CA . ASN A 1 85 ? 9.523 -11.221 -2.328 1.00 80.69 85 ASN A CA 1
ATOM 682 C C . ASN A 1 85 ? 10.024 -12.299 -3.306 1.00 80.69 85 ASN A C 1
ATOM 684 O O . ASN A 1 85 ? 9.579 -13.443 -3.225 1.00 80.69 85 ASN A O 1
ATOM 688 N N . GLN A 1 86 ? 10.956 -11.963 -4.205 1.00 79.94 86 GLN A N 1
ATOM 689 C CA . GLN A 1 86 ? 11.552 -12.922 -5.144 1.00 79.94 86 GLN A CA 1
ATOM 690 C C . GLN A 1 86 ? 12.397 -13.987 -4.430 1.00 79.94 86 GLN A C 1
ATOM 692 O O . GLN A 1 86 ? 12.302 -15.169 -4.762 1.00 79.94 86 GLN A O 1
ATOM 697 N N . LEU A 1 87 ? 13.196 -13.591 -3.435 1.00 77.44 87 LEU A N 1
ATOM 698 C CA . LEU A 1 87 ? 13.995 -14.513 -2.624 1.00 77.44 87 LEU A CA 1
ATOM 699 C C . LEU A 1 87 ? 13.105 -15.456 -1.812 1.00 77.44 87 LEU A C 1
ATOM 701 O O . LEU A 1 87 ? 13.310 -16.666 -1.861 1.00 77.44 87 LEU A O 1
ATOM 705 N N . SER A 1 88 ? 12.074 -14.929 -1.147 1.00 78.44 88 SER A N 1
ATOM 706 C CA . SER A 1 88 ? 11.101 -15.728 -0.396 1.00 78.44 88 SER A CA 1
ATOM 707 C C . SER A 1 88 ? 10.431 -16.786 -1.282 1.00 78.44 88 SER A C 1
ATOM 709 O O . SER A 1 88 ? 10.400 -17.962 -0.922 1.00 78.44 88 SER A O 1
ATOM 711 N N . ARG A 1 89 ? 10.006 -16.414 -2.503 1.00 77.88 89 ARG A N 1
ATOM 712 C CA . ARG A 1 89 ? 9.451 -17.370 -3.483 1.00 77.88 89 ARG A CA 1
ATOM 713 C C . ARG A 1 89 ? 10.430 -18.488 -3.841 1.00 77.88 89 ARG A C 1
ATOM 715 O O . ARG A 1 89 ? 10.017 -19.640 -3.905 1.00 77.88 89 ARG A O 1
ATOM 722 N N . LYS A 1 90 ? 11.708 -18.167 -4.077 1.00 76.31 90 LYS A N 1
ATOM 723 C CA . LYS A 1 90 ? 12.737 -19.168 -4.419 1.00 76.31 90 LYS A CA 1
ATOM 724 C C . LYS A 1 90 ? 13.056 -20.112 -3.262 1.00 76.31 90 LYS A C 1
ATOM 726 O O . LYS A 1 90 ? 13.361 -21.273 -3.501 1.00 76.31 90 LYS A O 1
ATOM 731 N N . LEU A 1 91 ? 12.991 -19.616 -2.031 1.00 78.94 91 LEU A N 1
ATOM 732 C CA . LEU A 1 91 ? 13.285 -20.383 -0.821 1.00 78.94 91 LEU A CA 1
ATOM 733 C C . LEU A 1 91 ? 12.078 -21.187 -0.306 1.00 78.94 91 LEU A C 1
ATOM 735 O O . LEU A 1 91 ? 12.208 -21.903 0.682 1.00 78.94 91 LEU A O 1
ATOM 739 N N . GLY A 1 92 ? 10.904 -21.069 -0.940 1.00 73.06 92 GLY A N 1
ATOM 740 C CA . GLY A 1 92 ? 9.680 -21.748 -0.499 1.00 73.06 92 GLY A CA 1
ATOM 741 C C . GLY A 1 92 ? 9.114 -21.221 0.825 1.00 73.06 92 GLY A C 1
ATOM 742 O O . GLY A 1 92 ? 8.242 -21.851 1.416 1.00 73.06 92 GLY A O 1
ATOM 743 N N . VAL A 1 93 ? 9.588 -20.065 1.292 1.00 67.50 93 VAL A N 1
ATOM 744 C CA . VAL A 1 93 ? 9.103 -19.393 2.503 1.00 67.50 93 VAL A CA 1
ATOM 745 C C . VAL A 1 93 ? 8.166 -18.260 2.108 1.00 67.50 93 VAL A C 1
ATOM 747 O O . VAL A 1 93 ? 8.448 -17.493 1.189 1.00 67.50 93 VAL A O 1
ATOM 750 N N . SER A 1 94 ? 7.027 -18.141 2.791 1.00 55.09 94 SER A N 1
ATOM 751 C CA . SER A 1 94 ? 6.180 -16.956 2.622 1.00 55.09 94 SER A CA 1
ATOM 752 C C . SER A 1 94 ? 6.845 -15.754 3.307 1.00 55.09 94 SER A C 1
ATOM 754 O O . SER A 1 94 ? 7.335 -15.924 4.425 1.00 55.09 94 SER A O 1
ATOM 756 N N . PRO A 1 95 ? 6.930 -14.584 2.640 1.00 53.62 95 PRO A N 1
ATOM 757 C CA . PRO A 1 95 ? 7.435 -13.356 3.252 1.00 53.62 95 PRO A CA 1
ATOM 758 C C . PRO A 1 95 ? 6.525 -12.844 4.373 1.00 53.62 95 PRO A C 1
ATOM 760 O O . PRO A 1 95 ? 5.313 -13.166 4.345 1.00 53.62 95 PRO A O 1
#